Protein AF-A0A952B5T8-F1 (afdb_monomer_lite)

Secondary structure (DSSP, 8-state):
-PPPPBHHHHHHHHHHHHHHTT--HHHHHHHHHIIIIIHHHHHHHHSBP----SHHHHTTS-HHHHHHHHHHHHHHHHHHHT-GGGTTSBHHHHHHHHHHH-TTS-HHHHHHHHHHHHHHHHHHHHH-BGGGS-HHHHHHHHH--S-HHHHHHHHHHHHHT-

Structure (mmCIF, N/CA/C/O backbone):
data_AF-A0A952B5T8-F1
#
_entry.id   AF-A0A952B5T8-F1
#
loop_
_atom_site.group_PDB
_atom_site.id
_atom_site.type_symbol
_atom_site.label_atom_id
_atom_site.label_alt_id
_atom_site.label_comp_id
_atom_site.label_asym_id
_atom_site.label_entity_id
_atom_site.label_seq_id
_atom_site.pdbx_PDB_ins_code
_atom_site.Cartn_x
_atom_site.Cartn_y
_atom_site.Cartn_z
_atom_site.occupancy
_atom_site.B_iso_or_equiv
_atom_site.auth_seq_id
_atom_site.auth_comp_id
_atom_site.auth_asym_id
_atom_site.auth_atom_id
_atom_site.pdbx_PDB_model_num
ATOM 1 N N . MET A 1 1 ? -21.915 -18.785 4.905 1.00 41.44 1 MET A N 1
ATOM 2 C CA . MET A 1 1 ? -20.505 -18.347 4.785 1.00 41.44 1 MET A CA 1
ATOM 3 C C . MET A 1 1 ? -20.400 -16.977 5.435 1.00 41.44 1 MET A C 1
ATOM 5 O O . MET A 1 1 ? -21.246 -16.141 5.143 1.00 41.44 1 MET A O 1
ATOM 9 N N . ALA A 1 2 ? -19.470 -16.764 6.369 1.00 57.53 2 ALA A N 1
ATOM 10 C CA . ALA A 1 2 ? -19.316 -15.457 7.010 1.00 57.53 2 ALA A CA 1
ATOM 11 C C . ALA A 1 2 ? -18.908 -14.421 5.949 1.00 57.53 2 ALA A C 1
ATOM 13 O O . ALA A 1 2 ? -17.986 -14.673 5.177 1.00 57.53 2 ALA A O 1
ATOM 14 N N . VAL A 1 3 ? -19.620 -13.293 5.873 1.00 67.94 3 VAL A N 1
ATOM 15 C CA . VAL A 1 3 ? -19.287 -12.211 4.938 1.00 67.94 3 VAL A CA 1
ATOM 16 C C . VAL A 1 3 ? -17.914 -11.671 5.315 1.00 67.94 3 VAL A C 1
ATOM 18 O O . VAL A 1 3 ? -17.717 -11.159 6.417 1.00 67.94 3 VAL A O 1
ATOM 21 N N . GLU A 1 4 ? -16.954 -11.810 4.410 1.00 85.12 4 GLU A N 1
ATOM 22 C CA . GLU A 1 4 ? -15.592 -11.374 4.662 1.00 85.12 4 GLU A CA 1
ATOM 23 C C . GLU A 1 4 ? -15.505 -9.843 4.633 1.00 85.12 4 GLU A C 1
ATOM 25 O O . GLU A 1 4 ? -15.821 -9.192 3.635 1.00 85.12 4 GLU A O 1
ATOM 30 N N . ILE A 1 5 ? -15.099 -9.250 5.758 1.00 90.88 5 ILE A N 1
ATOM 31 C CA . ILE A 1 5 ? -15.016 -7.796 5.902 1.00 90.88 5 ILE A CA 1
ATOM 32 C C . ILE A 1 5 ? -13.769 -7.291 5.169 1.00 90.88 5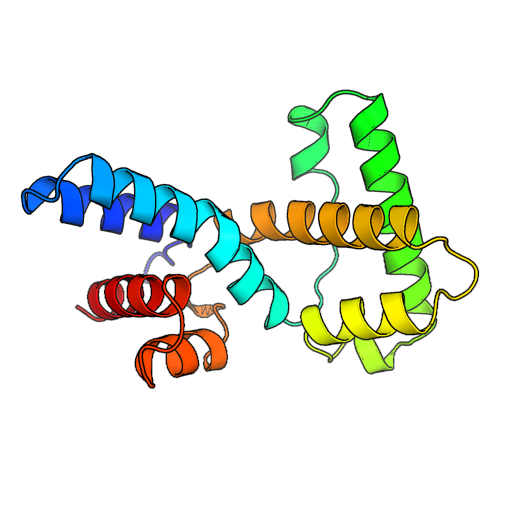 ILE A C 1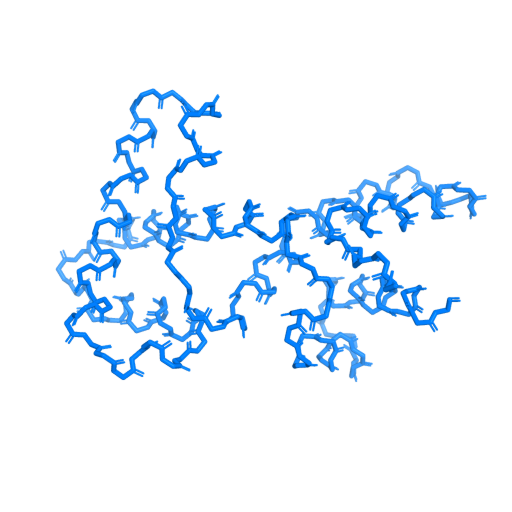
ATOM 34 O O . ILE A 1 5 ? -12.646 -7.734 5.433 1.00 90.88 5 ILE A O 1
ATOM 38 N N . LYS A 1 6 ? -13.954 -6.309 4.281 1.00 94.62 6 LYS A N 1
ATOM 39 C CA . LYS A 1 6 ? -12.851 -5.606 3.613 1.00 94.62 6 LYS A CA 1
ATOM 40 C C . LYS A 1 6 ? -12.165 -4.625 4.559 1.00 94.62 6 LYS A C 1
ATOM 42 O O . LYS A 1 6 ? -12.802 -4.021 5.423 1.00 94.62 6 LYS A O 1
ATOM 47 N N . TYR A 1 7 ? -10.885 -4.360 4.335 1.00 95.12 7 TYR A N 1
ATOM 48 C CA . TYR A 1 7 ? -10.101 -3.412 5.125 1.00 95.12 7 TYR A CA 1
ATOM 49 C C . TYR A 1 7 ? -10.752 -2.023 5.227 1.00 95.12 7 TYR A C 1
ATOM 51 O O . TYR A 1 7 ? -10.868 -1.470 6.320 1.00 95.12 7 TYR A O 1
ATOM 59 N N . SER A 1 8 ? -11.229 -1.453 4.114 1.00 94.56 8 SER A N 1
ATOM 60 C CA . SER A 1 8 ? -11.879 -0.132 4.127 1.00 94.56 8 SER A CA 1
ATOM 61 C C . SER A 1 8 ? -13.159 -0.104 4.972 1.00 94.56 8 SER A C 1
ATOM 63 O O . SER A 1 8 ? -13.435 0.892 5.652 1.00 94.56 8 SER A O 1
ATOM 65 N N . GLN A 1 9 ? -13.920 -1.202 4.976 1.00 95.12 9 GLN A N 1
ATOM 66 C CA . GLN A 1 9 ? -15.109 -1.371 5.809 1.00 95.12 9 GLN A CA 1
ATOM 67 C C . GLN A 1 9 ? -14.718 -1.489 7.284 1.00 95.12 9 GLN A C 1
ATOM 69 O O . GLN A 1 9 ? -15.258 -0.764 8.117 1.00 95.12 9 GLN A O 1
ATOM 74 N N . ALA A 1 10 ? -13.721 -2.317 7.596 1.00 95.69 10 ALA A N 1
ATOM 75 C CA . ALA A 1 10 ? -13.196 -2.491 8.946 1.00 95.69 10 ALA A CA 1
ATOM 76 C C . ALA A 1 10 ? -12.700 -1.170 9.553 1.00 95.69 10 ALA A C 1
ATOM 78 O O . ALA A 1 10 ? -13.043 -0.832 10.685 1.00 95.69 10 ALA A O 1
ATOM 79 N N . VAL A 1 11 ? -11.949 -0.373 8.783 1.00 96.69 11 VAL A N 1
ATOM 80 C CA . VAL A 1 11 ? -11.493 0.958 9.214 1.00 96.69 11 VAL A CA 1
ATOM 81 C C . VAL A 1 11 ? -12.680 1.881 9.482 1.00 96.69 11 VAL A C 1
ATOM 83 O O . VAL A 1 11 ? -12.680 2.594 10.484 1.00 96.69 11 VAL A O 1
ATOM 86 N N . ARG A 1 12 ? -13.711 1.870 8.629 1.00 96.38 12 ARG A N 1
ATOM 87 C CA . ARG A 1 12 ? -14.916 2.691 8.827 1.00 96.38 12 ARG A CA 1
ATOM 88 C C . ARG A 1 12 ? -15.655 2.313 10.110 1.00 96.38 12 ARG A C 1
ATOM 90 O O . ARG A 1 12 ? -16.020 3.204 10.873 1.00 96.38 12 ARG A O 1
ATOM 97 N N . ILE A 1 13 ? -15.840 1.015 10.350 1.00 95.88 13 ILE A N 1
ATOM 98 C CA . ILE A 1 13 ? -16.481 0.486 11.560 1.00 95.88 13 ILE 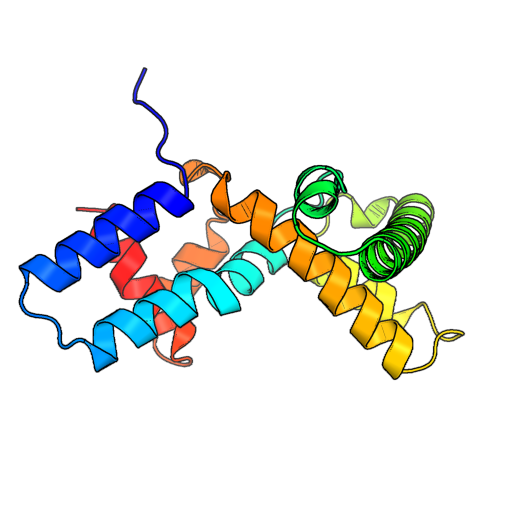A CA 1
ATOM 99 C C . ILE A 1 13 ? -15.678 0.898 12.799 1.00 95.88 13 ILE A C 1
ATOM 101 O O . ILE A 1 13 ? -16.242 1.458 13.737 1.00 95.88 13 ILE A O 1
ATOM 105 N N . PHE A 1 14 ? -14.356 0.723 12.772 1.00 96.81 14 PHE A N 1
ATOM 106 C CA . PHE A 1 14 ? -13.481 1.111 13.876 1.00 96.81 14 PHE A CA 1
ATOM 107 C C . PHE A 1 14 ? -13.526 2.617 14.172 1.00 96.81 14 PHE A C 1
ATOM 109 O O . PHE A 1 14 ? -13.653 3.017 15.326 1.00 96.81 14 PHE A O 1
ATOM 116 N N . LEU A 1 15 ? -13.459 3.474 13.147 1.00 96.31 15 LEU A N 1
ATOM 117 C CA . LEU A 1 15 ? -13.539 4.926 13.340 1.00 96.31 15 LEU A CA 1
ATOM 118 C C . LEU A 1 15 ? -14.898 5.351 13.914 1.00 96.31 15 LEU A C 1
ATOM 120 O O . LEU A 1 15 ? -14.933 6.222 14.782 1.00 96.31 15 LEU A O 1
ATOM 124 N N . LYS A 1 16 ? -15.996 4.713 13.484 1.00 96.25 16 LYS A N 1
ATOM 125 C CA . LYS A 1 16 ? -17.332 4.943 14.054 1.00 96.25 16 LYS A CA 1
ATOM 126 C C . LYS A 1 16 ? -17.391 4.517 15.522 1.00 96.25 16 LYS A C 1
ATOM 128 O O . LYS A 1 16 ? -17.892 5.276 16.343 1.00 96.25 16 LYS A O 1
ATOM 133 N N . HIS A 1 17 ? -16.820 3.362 15.861 1.00 96.06 17 HIS A N 1
ATOM 134 C CA . HIS A 1 17 ? -16.713 2.902 17.245 1.00 96.06 17 HIS A CA 1
ATOM 135 C C . HIS A 1 17 ? -15.932 3.899 18.115 1.00 96.06 17 HIS A C 1
ATOM 137 O O . HIS A 1 17 ? -16.388 4.259 19.196 1.00 96.06 17 HIS A O 1
ATOM 143 N N . LEU A 1 18 ? -14.790 4.412 17.643 1.00 95.38 18 LEU A N 1
ATOM 144 C CA . LEU A 1 18 ? -14.039 5.434 18.382 1.00 95.38 18 LEU A CA 1
ATOM 145 C C . LEU A 1 18 ? -14.856 6.717 18.589 1.00 95.38 18 LEU A C 1
ATOM 147 O O . LEU A 1 18 ? -14.812 7.300 19.668 1.00 95.38 18 LEU A O 1
ATOM 151 N N . GLN A 1 19 ? -15.606 7.146 17.573 1.00 94.88 19 GLN A N 1
ATOM 152 C CA . GLN A 1 19 ? -16.459 8.331 17.657 1.00 94.88 19 GLN A CA 1
ATOM 153 C C . GLN A 1 19 ? -17.590 8.147 18.679 1.00 94.88 19 GLN A C 1
ATOM 155 O O . GLN A 1 19 ? -17.844 9.049 19.469 1.00 94.88 19 GLN A O 1
ATOM 160 N N . GLN A 1 20 ? -18.224 6.972 18.705 1.00 95.19 20 GLN A N 1
ATOM 161 C CA . GLN A 1 20 ? -19.269 6.626 19.677 1.00 95.19 20 GLN A CA 1
ATOM 162 C C . GLN A 1 20 ? -18.743 6.539 21.118 1.00 95.19 20 GLN A C 1
ATOM 164 O O . GLN A 1 20 ? -19.508 6.719 22.056 1.00 95.19 20 GLN A O 1
ATOM 169 N N . ASN A 1 21 ? -17.438 6.315 21.298 1.00 92.94 21 ASN A N 1
ATOM 170 C CA . ASN A 1 21 ? -16.766 6.296 22.599 1.00 92.94 21 ASN A CA 1
ATOM 171 C C . ASN A 1 21 ? -16.089 7.639 22.940 1.00 92.94 21 ASN A C 1
ATOM 173 O O . ASN A 1 21 ? -15.058 7.665 23.612 1.00 92.94 21 ASN A O 1
ATOM 177 N N . ASN A 1 22 ? -16.647 8.757 22.462 1.00 92.38 22 ASN A N 1
ATOM 178 C CA . ASN A 1 22 ? -16.227 10.125 22.800 1.00 92.38 22 ASN A CA 1
ATOM 179 C C . ASN A 1 22 ? -14.750 10.454 22.495 1.00 92.38 22 ASN A C 1
ATOM 181 O O . ASN A 1 22 ? -14.145 11.321 23.129 1.00 92.38 22 ASN A O 1
ATOM 185 N N . MET A 1 23 ? -14.143 9.791 21.504 1.00 93.56 23 MET A N 1
ATOM 186 C CA . MET A 1 23 ? -12.802 10.149 21.036 1.00 93.56 23 MET A CA 1
ATOM 187 C C . MET A 1 23 ? -12.806 11.553 20.418 1.00 93.56 23 MET A C 1
ATOM 189 O O . MET A 1 23 ? -13.655 11.871 19.586 1.00 93.56 23 MET A O 1
ATOM 193 N N . THR A 1 24 ? -11.816 12.385 20.754 1.00 95.19 24 THR A N 1
ATOM 194 C CA . THR A 1 24 ? -11.748 13.747 20.202 1.00 95.19 24 THR A CA 1
ATOM 195 C C . THR A 1 24 ? -11.523 13.744 18.688 1.00 95.19 24 THR A C 1
ATOM 197 O O . THR A 1 24 ? -10.831 12.877 18.143 1.00 95.19 24 THR A O 1
ATOM 200 N N . ASN A 1 25 ? -12.028 14.776 18.004 1.00 94.38 25 ASN A N 1
ATOM 201 C CA . ASN A 1 25 ? -11.862 14.944 16.554 1.00 94.38 25 ASN A CA 1
ATOM 202 C C . ASN A 1 25 ? -10.390 14.914 16.121 1.00 94.38 25 ASN A C 1
ATOM 204 O O . ASN A 1 25 ? -10.054 14.294 15.113 1.00 94.38 25 ASN A O 1
ATOM 208 N N . ARG A 1 26 ? -9.493 15.514 16.919 1.00 94.56 26 ARG A N 1
ATOM 209 C CA . ARG A 1 26 ? -8.044 15.479 16.673 1.00 94.56 26 ARG A CA 1
ATOM 210 C C . ARG A 1 26 ? -7.514 14.046 16.645 1.00 94.56 26 ARG A C 1
ATOM 212 O O . ARG A 1 26 ? -6.748 13.695 15.751 1.00 94.56 26 ARG A O 1
ATOM 219 N N . TRP A 1 27 ? -7.905 13.214 17.609 1.00 93.19 27 TRP A N 1
ATOM 220 C CA . TRP A 1 27 ? -7.479 11.817 17.649 1.00 93.19 27 TRP A CA 1
ATOM 221 C C . TRP A 1 27 ? -8.107 11.002 16.521 1.00 93.19 27 TRP A C 1
ATOM 223 O O . TRP A 1 27 ? -7.379 10.269 15.849 1.00 93.19 27 TRP A O 1
ATOM 233 N N . LEU A 1 28 ? -9.409 11.164 16.267 1.00 95.19 28 LEU A N 1
ATOM 234 C CA . LEU A 1 28 ? -10.121 10.491 15.174 1.00 95.19 28 LEU A CA 1
ATOM 235 C C . LEU A 1 28 ? -9.482 10.762 13.813 1.00 95.19 28 LEU A C 1
ATOM 237 O O . LEU A 1 28 ? -9.182 9.821 13.078 1.00 95.19 28 LEU A O 1
ATOM 241 N N . GLU A 1 29 ? -9.225 12.031 13.498 1.00 95.31 29 GLU A N 1
ATOM 242 C CA . GLU A 1 29 ? -8.589 12.422 12.240 1.00 95.31 29 GLU A CA 1
ATOM 243 C C . GLU A 1 29 ? -7.197 11.814 12.125 1.00 95.31 29 GLU A C 1
ATOM 245 O O . GLU A 1 29 ? -6.795 11.286 11.091 1.00 95.31 29 GLU A O 1
ATOM 250 N N . SER A 1 30 ? -6.474 11.785 13.234 1.00 94.19 30 SER A N 1
ATOM 251 C CA . SER A 1 30 ? -5.167 11.176 13.243 1.00 94.19 30 SER A CA 1
ATOM 252 C C . SER A 1 30 ? -5.259 9.660 12.958 1.00 94.19 30 SER A C 1
ATOM 254 O O . SER A 1 30 ? -4.524 9.158 12.096 1.00 94.19 30 SER A O 1
ATOM 256 N N . PHE A 1 31 ? -6.168 8.914 13.603 1.00 95.12 31 PHE A N 1
ATOM 257 C CA . PHE A 1 31 ? -6.408 7.496 13.280 1.00 95.12 31 PHE A CA 1
ATOM 258 C C . PHE A 1 31 ? -6.766 7.302 11.808 1.00 95.12 31 PHE A C 1
ATOM 260 O O . PHE A 1 31 ? -6.186 6.430 11.160 1.00 95.12 31 PHE A O 1
ATOM 267 N N . ARG A 1 32 ? -7.657 8.144 11.275 1.00 95.44 32 ARG A N 1
ATOM 268 C CA . ARG A 1 32 ? -8.051 8.146 9.865 1.00 95.44 32 ARG A CA 1
ATOM 269 C C . ARG A 1 32 ? -6.832 8.287 8.954 1.00 95.44 32 ARG A C 1
ATOM 271 O O . ARG A 1 32 ? -6.590 7.399 8.143 1.00 95.44 32 ARG A O 1
ATOM 278 N N . GLN A 1 33 ? -6.008 9.315 9.152 1.00 94.25 33 GLN A N 1
ATOM 279 C CA . GLN A 1 33 ? -4.796 9.552 8.359 1.00 94.25 33 GLN A CA 1
ATOM 280 C C . GLN A 1 33 ? -3.806 8.386 8.422 1.00 94.25 33 GLN A C 1
ATOM 282 O O . GLN A 1 33 ? -3.186 8.025 7.422 1.00 94.25 33 GLN A O 1
ATOM 287 N N . THR A 1 34 ? -3.653 7.767 9.594 1.00 94.94 34 THR A N 1
ATOM 288 C CA . THR A 1 34 ? -2.737 6.632 9.756 1.00 94.94 34 THR A CA 1
ATOM 289 C C . THR A 1 34 ? -3.257 5.390 9.046 1.00 94.94 34 THR A C 1
ATOM 291 O O . THR A 1 34 ? -2.552 4.836 8.203 1.00 94.94 34 THR A O 1
ATOM 294 N N . LEU A 1 35 ? -4.489 4.969 9.350 1.00 95.31 35 LEU A N 1
ATOM 295 C CA . LEU A 1 35 ? -5.080 3.744 8.810 1.00 95.31 35 LEU A CA 1
ATOM 296 C C . LEU A 1 35 ? -5.348 3.855 7.304 1.00 95.31 35 LEU A C 1
ATOM 298 O O . LEU A 1 35 ? -5.211 2.876 6.579 1.00 95.31 35 LEU A O 1
ATOM 302 N N . GLN A 1 36 ? -5.667 5.043 6.794 1.00 93.12 36 GLN A N 1
ATOM 303 C CA . GLN A 1 36 ? -5.888 5.248 5.359 1.00 93.12 36 GLN A CA 1
ATOM 304 C C . GLN A 1 36 ? -4.609 5.596 4.583 1.00 93.12 36 GLN A C 1
ATOM 306 O O . GLN A 1 36 ? -4.623 5.571 3.353 1.00 93.12 36 GLN A O 1
ATOM 311 N N . GLY A 1 37 ? -3.511 5.900 5.281 1.00 91.50 37 GLY A N 1
ATOM 312 C CA . GLY A 1 37 ? -2.251 6.351 4.696 1.00 91.50 37 GLY A CA 1
ATOM 313 C C . GLY A 1 37 ? -1.093 5.394 4.964 1.00 91.50 37 GLY A C 1
ATOM 314 O O . GLY A 1 37 ? -0.914 4.393 4.267 1.00 91.50 37 GLY A O 1
ATOM 315 N N . SER A 1 38 ? -0.257 5.733 5.948 1.00 90.00 38 SER A N 1
ATOM 316 C CA . SER A 1 38 ? 0.994 5.016 6.230 1.00 90.00 38 SER A CA 1
ATOM 317 C C . SER A 1 38 ? 0.782 3.544 6.579 1.00 90.00 38 SER A C 1
ATOM 319 O O . SER A 1 38 ? 1.600 2.713 6.192 1.00 90.00 38 SER A O 1
ATOM 321 N N . PHE A 1 39 ? -0.332 3.201 7.226 1.00 93.56 39 PHE A N 1
ATOM 322 C CA . PHE A 1 39 ? -0.619 1.821 7.599 1.00 93.56 39 PHE A CA 1
ATOM 323 C C . PHE A 1 39 ? -0.910 0.931 6.390 1.00 93.56 39 PHE A C 1
ATOM 325 O O . PHE A 1 39 ? -0.422 -0.193 6.334 1.00 93.56 39 PHE A O 1
ATOM 332 N N . LYS A 1 40 ? -1.584 1.456 5.357 1.00 93.94 40 LYS A N 1
ATOM 333 C CA . LYS A 1 40 ? -1.722 0.735 4.085 1.00 93.94 40 LYS A CA 1
ATOM 334 C C . LYS A 1 40 ? -0.364 0.453 3.460 1.00 93.94 40 LYS A C 1
ATOM 336 O O . LYS A 1 40 ? -0.124 -0.647 2.995 1.00 93.94 40 LYS A O 1
ATOM 341 N N . ARG A 1 41 ? 0.567 1.411 3.487 1.00 90.19 41 ARG A N 1
ATOM 342 C CA . ARG A 1 41 ? 1.928 1.168 2.975 1.00 90.19 41 ARG A CA 1
ATOM 343 C C . ARG A 1 41 ? 2.655 0.084 3.768 1.00 90.19 41 ARG A C 1
ATOM 345 O O . ARG A 1 41 ? 3.428 -0.659 3.182 1.00 90.19 41 ARG A O 1
ATOM 352 N N . PHE A 1 42 ? 2.403 -0.011 5.070 1.00 92.12 42 PHE A N 1
ATOM 353 C CA . PHE A 1 42 ? 2.965 -1.065 5.908 1.00 92.12 42 PHE A CA 1
ATOM 354 C C . PHE A 1 42 ? 2.368 -2.447 5.607 1.00 92.12 42 PHE A C 1
ATOM 356 O O . PHE A 1 42 ? 3.104 -3.422 5.506 1.00 92.12 42 PHE A O 1
ATOM 363 N N . ILE A 1 43 ? 1.055 -2.532 5.381 1.00 93.44 43 ILE A N 1
ATOM 364 C CA . ILE A 1 43 ? 0.426 -3.765 4.885 1.00 93.44 43 ILE A CA 1
ATOM 365 C C . ILE A 1 43 ? 1.021 -4.130 3.519 1.00 93.44 43 ILE A C 1
ATOM 367 O O . ILE A 1 43 ? 1.496 -5.245 3.333 1.00 93.44 43 ILE A O 1
ATOM 371 N N . ALA A 1 44 ? 1.084 -3.159 2.601 1.00 92.12 44 ALA A N 1
ATOM 372 C CA . ALA A 1 44 ? 1.625 -3.321 1.256 1.00 92.12 44 ALA A CA 1
ATOM 373 C C . ALA A 1 44 ? 3.018 -3.947 1.258 1.00 92.12 44 ALA A C 1
ATOM 375 O O . ALA A 1 44 ? 3.259 -4.865 0.490 1.00 92.12 44 ALA A O 1
ATOM 376 N N . THR A 1 45 ? 3.928 -3.474 2.118 1.00 91.81 45 THR A N 1
ATOM 377 C CA . THR A 1 45 ? 5.315 -3.964 2.153 1.00 91.81 45 THR A CA 1
ATOM 378 C C . THR A 1 45 ? 5.442 -5.451 2.457 1.00 91.81 45 THR A C 1
ATOM 380 O O . THR A 1 45 ? 6.443 -6.048 2.069 1.00 91.81 45 THR A O 1
ATOM 383 N N . GLU A 1 46 ? 4.462 -6.034 3.139 1.00 92.75 46 GLU A N 1
ATOM 384 C CA . GLU A 1 46 ? 4.496 -7.424 3.596 1.00 92.75 46 GLU A CA 1
ATOM 385 C C . GLU A 1 46 ? 3.604 -8.352 2.761 1.00 92.75 46 GLU A C 1
ATOM 387 O O . GLU A 1 46 ? 3.667 -9.565 2.942 1.00 92.75 46 GLU A O 1
ATOM 392 N N . LEU A 1 47 ? 2.793 -7.815 1.843 1.00 90.31 47 LEU A N 1
ATOM 393 C CA . LEU A 1 47 ? 2.045 -8.630 0.884 1.00 90.31 47 LEU A CA 1
ATOM 394 C C . LEU A 1 47 ? 3.007 -9.286 -0.111 1.00 90.31 47 LEU A C 1
ATOM 396 O O . LEU A 1 47 ? 4.020 -8.690 -0.482 1.00 90.31 47 LEU A O 1
ATOM 400 N N . SER A 1 48 ? 2.685 -10.493 -0.571 1.00 85.44 48 SER A N 1
ATOM 401 C CA . SER A 1 48 ? 3.322 -11.065 -1.759 1.00 85.44 48 SER A CA 1
ATOM 402 C C . SER A 1 48 ? 2.980 -10.218 -2.986 1.00 85.44 48 SER A C 1
ATOM 404 O O . SER A 1 48 ? 1.941 -9.549 -3.023 1.00 85.44 48 SER A O 1
ATOM 406 N N . ILE A 1 49 ? 3.854 -10.214 -3.994 1.00 75.50 49 ILE A N 1
ATOM 407 C CA . ILE A 1 49 ? 3.562 -9.484 -5.229 1.00 75.50 49 ILE A CA 1
ATOM 408 C C . ILE A 1 49 ? 2.322 -10.085 -5.888 1.00 75.50 49 ILE A C 1
ATOM 410 O O . ILE A 1 49 ? 2.246 -11.283 -6.137 1.00 75.50 49 ILE A O 1
ATOM 414 N N . TYR A 1 50 ? 1.367 -9.220 -6.204 1.00 73.06 50 TYR A N 1
ATOM 415 C CA . TYR A 1 50 ? 0.226 -9.527 -7.051 1.00 73.06 50 TYR A CA 1
ATOM 416 C C . TYR A 1 50 ? 0.267 -8.627 -8.297 1.00 73.06 50 TYR A C 1
ATOM 418 O O . TYR A 1 50 ? 0.967 -7.605 -8.299 1.00 73.06 50 TYR A O 1
ATOM 426 N N . PRO A 1 51 ? -0.451 -8.986 -9.376 1.00 77.00 51 PRO A N 1
ATOM 427 C CA . PRO A 1 51 ? -0.516 -8.164 -10.578 1.00 77.00 51 PRO A CA 1
ATOM 428 C C . PRO A 1 51 ? -1.083 -6.777 -10.256 1.00 77.00 51 PRO A C 1
ATOM 430 O O . PRO A 1 51 ? -2.205 -6.655 -9.770 1.00 77.00 51 PRO A O 1
ATOM 433 N N . LEU A 1 52 ? -0.316 -5.722 -10.531 1.00 82.44 52 LEU A N 1
ATOM 434 C CA . LEU A 1 52 ? -0.787 -4.352 -10.352 1.00 82.44 52 LEU A CA 1
ATOM 435 C C . LEU A 1 52 ? -1.685 -3.970 -11.530 1.00 82.44 52 LEU A C 1
ATOM 437 O O . LEU A 1 52 ? -1.316 -4.175 -12.685 1.00 82.44 52 LEU A O 1
ATOM 441 N N . SER A 1 53 ? -2.832 -3.355 -11.242 1.00 82.88 53 SER A N 1
ATOM 442 C CA . SER A 1 53 ? -3.729 -2.812 -12.267 1.00 82.88 53 SER A CA 1
ATOM 443 C C . SER A 1 53 ? -3.821 -1.287 -12.186 1.00 82.88 53 SER A C 1
ATOM 445 O O . SER A 1 53 ? -3.845 -0.688 -11.111 1.00 82.88 53 SER A O 1
ATOM 447 N N . LEU A 1 54 ? -3.920 -0.642 -13.351 1.00 87.06 54 LEU A N 1
ATOM 448 C CA . LEU A 1 54 ? -4.192 0.793 -13.467 1.00 87.06 54 LEU A CA 1
ATOM 449 C C . LEU A 1 54 ? -5.683 1.137 -13.368 1.00 87.06 54 LEU A C 1
ATOM 451 O O . LEU A 1 54 ? -6.021 2.321 -13.328 1.00 87.06 54 LEU A O 1
ATOM 455 N N . ASP A 1 55 ? -6.582 0.154 -13.325 1.00 87.25 55 ASP A N 1
ATOM 456 C CA . ASP A 1 55 ? -8.026 0.393 -13.444 1.00 87.25 55 ASP A CA 1
ATOM 457 C C . ASP A 1 55 ? -8.552 1.336 -12.362 1.00 87.25 55 ASP A C 1
ATOM 459 O O . ASP A 1 55 ? -9.288 2.281 -12.652 1.00 87.25 55 ASP A O 1
ATOM 463 N N . LYS A 1 56 ? -8.070 1.180 -11.124 1.00 82.75 56 LYS A N 1
ATOM 464 C CA . LYS A 1 56 ? -8.458 2.038 -9.992 1.00 82.75 56 LYS A CA 1
ATOM 465 C C . LYS A 1 56 ? -7.920 3.473 -10.082 1.00 82.75 56 LYS A C 1
ATOM 467 O O . LYS A 1 56 ? -8.334 4.328 -9.300 1.00 82.75 56 LYS A O 1
ATOM 472 N N . ILE A 1 57 ? -7.006 3.750 -11.012 1.00 84.19 57 ILE A N 1
ATOM 473 C CA . ILE A 1 57 ? -6.345 5.052 -11.197 1.00 84.19 57 ILE A CA 1
ATOM 474 C C . ILE A 1 57 ? -6.964 5.831 -12.359 1.00 84.19 57 ILE A C 1
ATOM 476 O O . ILE A 1 57 ? -7.043 7.059 -12.281 1.00 84.19 57 ILE A O 1
ATOM 480 N N . ARG A 1 58 ? -7.430 5.136 -13.406 1.00 82.69 58 ARG A N 1
ATOM 481 C CA . ARG A 1 58 ? -7.928 5.728 -14.662 1.00 82.69 58 ARG A CA 1
ATOM 482 C C . ARG A 1 58 ? -9.038 6.764 -14.461 1.00 82.69 58 ARG A C 1
ATOM 484 O O . ARG A 1 58 ? -9.051 7.771 -15.158 1.00 82.69 58 ARG A O 1
ATOM 491 N N . SER A 1 59 ? -9.925 6.568 -13.488 1.00 81.81 59 SER A N 1
ATOM 492 C CA . SER A 1 59 ? -11.013 7.513 -13.183 1.00 81.81 59 SER A CA 1
ATOM 493 C C . SER A 1 59 ? -10.656 8.580 -12.142 1.00 81.81 59 SER A C 1
ATOM 495 O O . SER A 1 59 ? -11.412 9.527 -11.954 1.00 81.81 59 SER A O 1
ATOM 497 N N . ARG A 1 60 ? -9.520 8.445 -11.443 1.00 87.56 60 ARG A N 1
ATOM 498 C CA . ARG A 1 60 ? -9.177 9.278 -10.273 1.00 87.56 60 ARG A CA 1
ATOM 499 C C . ARG A 1 60 ? -8.160 10.378 -10.559 1.00 87.56 60 ARG A C 1
ATOM 501 O O . ARG A 1 60 ? -7.972 11.257 -9.724 1.00 87.56 60 ARG A O 1
ATOM 508 N N . TYR A 1 61 ? -7.462 10.307 -11.689 1.00 90.69 61 TYR A N 1
ATOM 509 C CA . TYR A 1 61 ? -6.337 11.187 -11.995 1.00 90.69 61 TYR A CA 1
ATOM 510 C C . TYR A 1 61 ? -6.403 11.727 -13.420 1.00 90.69 61 TYR A C 1
ATOM 512 O O . TYR A 1 61 ? -6.949 11.088 -14.314 1.00 90.69 61 TYR A O 1
ATOM 520 N N . SER A 1 62 ? -5.791 12.890 -13.645 1.00 92.31 62 SER A N 1
ATOM 521 C CA . SER A 1 62 ? -5.660 13.491 -14.974 1.00 92.31 62 SER A CA 1
ATOM 522 C C . SER A 1 62 ? -4.812 12.627 -15.919 1.00 92.31 62 SER A C 1
ATOM 524 O O . S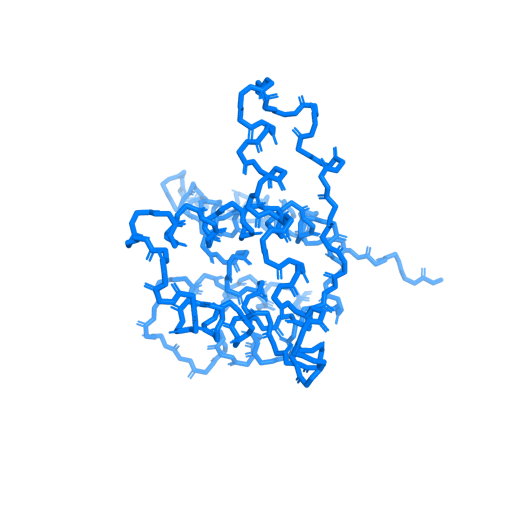ER A 1 62 ? -3.935 11.883 -15.470 1.00 92.31 62 SER A O 1
ATOM 526 N N . LYS A 1 63 ? -5.024 12.758 -17.239 1.00 92.25 63 LYS A N 1
ATOM 527 C CA . LYS A 1 63 ? -4.274 12.006 -18.269 1.00 92.25 63 LYS A CA 1
ATOM 528 C C . LYS A 1 63 ? -2.744 12.053 -18.075 1.00 92.25 63 LYS A C 1
ATOM 530 O O . LYS A 1 63 ? -2.139 10.983 -18.078 1.00 92.25 63 LYS A O 1
ATOM 535 N N . PRO A 1 64 ? -2.099 13.214 -17.819 1.00 93.56 64 PRO A N 1
ATOM 536 C CA . PRO A 1 64 ? -0.651 13.260 -17.582 1.00 93.56 64 PRO A CA 1
ATOM 537 C C . PRO A 1 64 ? -0.209 12.375 -16.414 1.00 93.56 64 PRO A C 1
ATOM 539 O O . PRO A 1 64 ? 0.800 11.675 -16.486 1.00 93.56 64 PRO A O 1
ATOM 542 N N . ARG A 1 65 ? -0.997 12.353 -15.335 1.00 93.06 65 ARG A N 1
ATOM 543 C CA . ARG A 1 65 ? -0.682 11.542 -14.163 1.00 93.06 65 ARG A CA 1
ATOM 544 C C . ARG A 1 65 ? -0.921 10.056 -14.420 1.00 93.06 65 ARG A C 1
ATOM 546 O O . ARG A 1 65 ? -0.138 9.242 -13.942 1.00 93.06 65 ARG A O 1
ATOM 553 N N . GLN A 1 66 ? -1.940 9.704 -15.205 1.00 93.00 66 GLN A N 1
ATOM 554 C CA . GLN A 1 66 ? -2.151 8.328 -15.664 1.00 93.00 66 GLN A CA 1
ATOM 555 C C . GLN A 1 66 ? -0.958 7.815 -16.481 1.00 93.00 66 GLN A C 1
ATOM 557 O O . GLN A 1 66 ? -0.508 6.697 -16.241 1.00 93.00 66 GLN A O 1
ATOM 562 N N . TYR A 1 67 ? -0.392 8.636 -17.374 1.00 92.81 67 TYR A N 1
ATOM 563 C CA . TYR A 1 67 ? 0.826 8.276 -18.108 1.00 92.81 67 TYR A CA 1
ATOM 564 C C . TYR A 1 67 ? 2.021 8.049 -17.180 1.00 92.81 67 TYR A C 1
ATOM 566 O O . TYR A 1 67 ? 2.743 7.069 -17.352 1.00 92.81 67 TYR A O 1
ATOM 574 N N . ALA A 1 68 ? 2.200 8.895 -16.159 1.00 93.38 68 ALA A N 1
ATOM 575 C CA . ALA A 1 68 ? 3.249 8.694 -15.159 1.00 93.38 68 ALA A CA 1
ATOM 576 C C . ALA A 1 68 ? 3.085 7.355 -14.417 1.00 93.38 68 ALA A C 1
ATOM 578 O O . ALA A 1 68 ? 4.049 6.603 -14.286 1.00 93.38 68 ALA A O 1
ATOM 579 N N . PHE A 1 69 ? 1.858 7.008 -14.009 1.00 94.12 69 PHE A N 1
ATOM 580 C CA . PHE A 1 69 ? 1.576 5.701 -13.413 1.00 94.12 69 PHE A CA 1
ATOM 581 C C . PHE A 1 69 ? 1.884 4.550 -14.374 1.00 94.12 69 PHE A C 1
ATOM 583 O O . PHE A 1 69 ? 2.546 3.594 -13.977 1.00 94.12 69 PHE A O 1
ATOM 590 N N . ALA A 1 70 ? 1.450 4.643 -15.633 1.00 93.31 70 ALA A N 1
ATOM 591 C CA . ALA A 1 70 ? 1.704 3.612 -16.635 1.00 93.31 70 ALA A CA 1
ATOM 592 C C . ALA A 1 70 ? 3.205 3.405 -16.883 1.00 93.31 70 ALA A C 1
ATOM 594 O O . ALA A 1 70 ? 3.671 2.267 -16.926 1.00 93.31 70 ALA A O 1
ATOM 595 N N . TYR A 1 71 ? 3.972 4.494 -16.972 1.00 94.25 71 TYR A N 1
ATOM 596 C CA . TYR A 1 71 ? 5.428 4.448 -17.079 1.00 94.25 71 TYR A CA 1
ATOM 597 C C . TYR A 1 71 ? 6.068 3.740 -15.876 1.00 94.25 71 TYR A C 1
ATOM 599 O O . TYR A 1 71 ? 6.845 2.797 -16.051 1.00 94.25 71 TYR A O 1
ATOM 607 N N . SER A 1 72 ? 5.706 4.158 -14.660 1.00 94.44 72 SER A N 1
ATOM 608 C CA . SER A 1 72 ? 6.220 3.586 -13.414 1.00 94.44 72 SER A CA 1
ATOM 609 C C . SER A 1 72 ? 5.902 2.093 -13.289 1.00 94.44 72 SER A C 1
ATOM 611 O O . SER A 1 72 ? 6.785 1.302 -12.951 1.00 94.44 72 SER A O 1
ATOM 613 N N . LEU A 1 73 ? 4.671 1.686 -13.614 1.00 93.31 73 LEU A N 1
ATOM 614 C CA . LEU A 1 73 ? 4.256 0.283 -13.556 1.00 93.31 73 LEU A CA 1
ATOM 615 C C . LEU A 1 73 ? 4.962 -0.559 -14.609 1.00 93.31 73 LEU A C 1
ATOM 617 O O . LEU A 1 73 ? 5.455 -1.629 -14.272 1.00 93.31 73 LEU A O 1
ATOM 621 N N . LYS A 1 74 ? 5.063 -0.078 -15.855 1.00 93.00 74 LYS A N 1
ATOM 622 C CA . LYS A 1 74 ? 5.768 -0.796 -16.924 1.00 93.00 74 LYS A CA 1
ATOM 623 C C . LYS A 1 74 ? 7.204 -1.107 -16.509 1.00 93.00 74 LYS A C 1
ATOM 625 O O . LYS A 1 74 ? 7.621 -2.255 -16.586 1.00 93.00 74 LYS A O 1
ATOM 630 N N . ARG A 1 75 ? 7.934 -0.106 -16.001 1.00 93.06 75 ARG A N 1
ATOM 631 C CA . ARG A 1 75 ? 9.313 -0.276 -15.512 1.00 93.06 75 ARG A CA 1
ATOM 632 C C . ARG A 1 75 ? 9.406 -1.316 -14.396 1.00 93.06 75 ARG A C 1
ATOM 634 O O . ARG A 1 75 ? 10.259 -2.196 -14.461 1.00 93.06 75 ARG A O 1
ATOM 641 N N . PHE A 1 76 ? 8.532 -1.223 -13.394 1.00 92.81 76 PHE A N 1
ATOM 642 C CA . PHE A 1 76 ? 8.531 -2.167 -12.278 1.00 92.81 76 PHE A CA 1
ATOM 643 C C . PHE A 1 76 ? 8.192 -3.592 -12.741 1.00 92.81 76 PHE A C 1
ATOM 645 O O . PHE A 1 76 ? 8.908 -4.525 -12.396 1.00 92.81 76 PHE A O 1
ATOM 652 N N . HIS A 1 77 ? 7.169 -3.767 -13.581 1.00 91.69 77 HIS A N 1
ATOM 653 C CA . HIS A 1 77 ? 6.792 -5.076 -14.116 1.00 91.69 77 HIS A CA 1
ATOM 654 C C . HIS A 1 77 ? 7.889 -5.709 -14.965 1.00 91.69 77 HIS A C 1
ATOM 656 O O . HIS A 1 77 ? 8.183 -6.882 -14.760 1.00 91.69 77 HIS A O 1
ATOM 662 N N . THR A 1 78 ? 8.530 -4.947 -15.856 1.00 92.38 78 THR A N 1
ATOM 663 C CA . THR A 1 78 ? 9.670 -5.450 -16.635 1.00 92.38 78 THR A CA 1
ATOM 664 C C . THR A 1 78 ? 10.786 -5.938 -15.712 1.00 92.38 78 THR A C 1
ATOM 666 O O . THR A 1 78 ? 11.314 -7.024 -15.920 1.00 92.38 78 THR A O 1
ATOM 669 N N . PHE A 1 79 ? 11.096 -5.201 -14.640 1.00 92.50 79 PHE A N 1
ATOM 670 C CA . PHE A 1 79 ? 12.095 -5.640 -13.665 1.00 92.50 79 PHE A CA 1
ATOM 671 C C . PHE A 1 79 ? 11.707 -6.950 -12.963 1.00 92.50 79 PHE A C 1
ATOM 673 O O . PHE A 1 79 ? 12.547 -7.840 -12.845 1.00 92.50 79 PHE A O 1
ATOM 680 N N . ILE A 1 80 ? 10.453 -7.094 -12.520 1.00 91.75 80 ILE A N 1
ATOM 681 C CA . ILE A 1 80 ? 9.977 -8.330 -11.875 1.00 91.75 80 ILE A CA 1
ATOM 682 C C . ILE A 1 80 ? 10.002 -9.512 -12.852 1.00 91.75 80 ILE A C 1
ATOM 684 O O . ILE A 1 80 ? 10.453 -10.590 -12.481 1.00 91.75 80 ILE A O 1
ATOM 688 N N . GLN A 1 81 ? 9.598 -9.308 -14.109 1.00 90.81 81 GLN A N 1
ATOM 689 C CA . GLN A 1 81 ? 9.651 -10.341 -15.152 1.00 90.81 81 GLN A CA 1
ATOM 690 C C . GLN A 1 81 ? 11.079 -10.837 -15.405 1.00 90.81 81 GLN A C 1
ATOM 692 O O . GLN A 1 81 ? 11.292 -12.034 -15.570 1.00 90.81 81 GLN A O 1
ATOM 697 N N . SER A 1 82 ? 12.067 -9.939 -15.377 1.00 91.81 82 SER A N 1
ATOM 698 C CA . SER A 1 82 ? 13.483 -10.304 -15.494 1.00 91.81 82 SER A CA 1
ATOM 699 C C . SER A 1 82 ? 14.073 -10.932 -14.222 1.00 91.81 82 SER A C 1
ATOM 701 O O . SER A 1 82 ? 15.206 -11.400 -14.254 1.00 91.81 82 SER A O 1
ATOM 703 N N . ASN A 1 83 ? 13.341 -10.950 -13.102 1.00 91.38 83 ASN A N 1
ATOM 704 C CA . ASN A 1 83 ? 13.808 -11.460 -11.809 1.00 91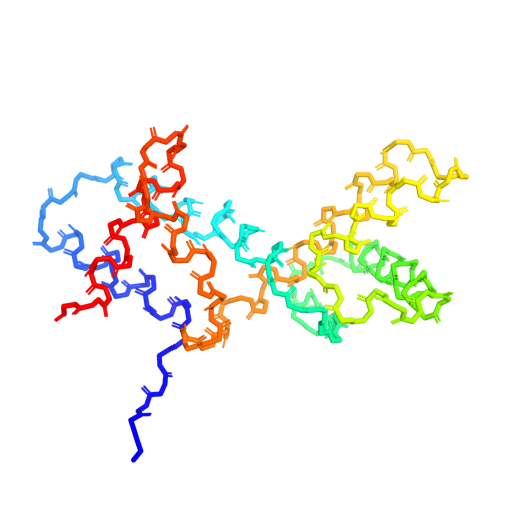.38 83 ASN A CA 1
ATOM 705 C C . ASN A 1 83 ? 12.747 -12.366 -11.143 1.00 91.38 83 ASN A C 1
ATOM 707 O O . ASN A 1 83 ? 12.174 -11.981 -10.120 1.00 91.38 83 ASN A O 1
ATOM 711 N N . PRO A 1 84 ? 12.503 -13.588 -11.663 1.00 88.69 84 PRO A N 1
ATOM 712 C CA . PRO A 1 84 ? 11.386 -14.439 -11.228 1.00 88.69 84 PRO A CA 1
ATOM 713 C C . PRO A 1 84 ? 11.385 -14.792 -9.734 1.00 88.69 84 PRO A C 1
ATOM 715 O O . PRO A 1 84 ? 10.328 -14.915 -9.123 1.00 88.69 84 PRO A O 1
ATOM 718 N N . HIS A 1 85 ? 12.563 -14.873 -9.110 1.00 88.81 85 HIS A N 1
ATOM 719 C CA . HIS A 1 85 ? 12.715 -15.111 -7.669 1.00 88.81 85 HIS A CA 1
ATOM 720 C C . HIS A 1 85 ? 12.064 -14.023 -6.787 1.00 88.81 85 HIS A C 1
ATOM 722 O O . HIS A 1 85 ? 11.905 -14.210 -5.581 1.00 88.81 85 HIS A O 1
ATOM 728 N N . LEU A 1 86 ? 11.717 -12.861 -7.354 1.00 89.00 86 LEU A N 1
ATOM 729 C CA . LEU A 1 86 ? 11.011 -11.794 -6.646 1.00 89.00 86 LEU A CA 1
ATOM 730 C C . LEU A 1 86 ? 9.494 -11.987 -6.621 1.00 89.00 86 LEU A C 1
ATOM 732 O O . LEU A 1 86 ? 8.850 -11.345 -5.799 1.00 89.00 86 LEU A O 1
ATOM 736 N N . CYS A 1 87 ? 8.919 -12.868 -7.443 1.00 82.75 87 CYS A N 1
ATOM 737 C CA . CYS A 1 87 ? 7.475 -13.130 -7.440 1.00 82.75 87 CYS A CA 1
ATOM 738 C C . CYS A 1 87 ? 6.982 -13.656 -6.082 1.00 82.75 87 CYS A C 1
ATOM 740 O O . CYS A 1 87 ? 5.900 -13.292 -5.630 1.00 82.75 87 CYS A O 1
ATOM 742 N N . GLU A 1 88 ? 7.810 -14.449 -5.402 1.00 84.00 88 GLU A N 1
ATOM 743 C CA . GLU A 1 88 ? 7.529 -14.998 -4.069 1.00 84.00 88 GLU A CA 1
ATOM 744 C C . GLU A 1 88 ? 8.008 -14.081 -2.931 1.00 84.00 88 GLU A C 1
ATOM 746 O O . GLU A 1 88 ? 7.739 -14.323 -1.753 1.00 84.00 88 GLU A O 1
ATOM 751 N N . ALA A 1 89 ? 8.737 -13.010 -3.258 1.00 88.06 89 ALA A N 1
ATOM 752 C CA . ALA A 1 89 ? 9.196 -12.053 -2.268 1.00 88.06 89 ALA A CA 1
ATOM 753 C C . ALA A 1 89 ? 8.045 -11.158 -1.789 1.00 88.06 89 ALA A C 1
ATOM 755 O O . ALA A 1 89 ? 7.065 -10.909 -2.494 1.00 88.06 89 ALA A O 1
ATOM 756 N N . SER A 1 90 ? 8.205 -10.587 -0.592 1.00 91.56 90 SER A N 1
ATOM 757 C CA . SER A 1 90 ? 7.325 -9.501 -0.177 1.00 91.56 90 SER A CA 1
ATOM 758 C C . SER A 1 90 ? 7.493 -8.299 -1.106 1.00 91.56 90 SER A C 1
ATOM 760 O O . SER A 1 90 ? 8.586 -8.004 -1.606 1.00 91.56 90 SER A O 1
ATOM 762 N N . PHE A 1 91 ? 6.414 -7.554 -1.297 1.00 91.56 91 PHE A N 1
ATOM 763 C CA . PHE A 1 91 ? 6.384 -6.383 -2.157 1.00 91.56 91 PHE A CA 1
ATOM 764 C C . PHE A 1 91 ? 7.436 -5.346 -1.744 1.00 91.56 91 PHE A C 1
ATOM 766 O O . PHE A 1 91 ? 8.092 -4.732 -2.583 1.00 91.56 91 PHE A O 1
ATOM 773 N N . GLY A 1 92 ? 7.655 -5.180 -0.434 1.00 91.25 92 GLY A N 1
ATOM 774 C CA . GLY A 1 92 ? 8.698 -4.309 0.099 1.00 91.25 92 GLY A CA 1
ATOM 775 C C . GLY A 1 92 ? 10.101 -4.736 -0.338 1.00 91.25 92 GLY A C 1
ATOM 776 O O . GLY A 1 92 ? 10.893 -3.885 -0.745 1.00 91.25 92 GLY A O 1
ATOM 777 N N . LYS A 1 93 ? 10.394 -6.043 -0.319 1.00 92.69 93 LYS A N 1
ATOM 778 C CA . LYS A 1 93 ? 11.675 -6.597 -0.780 1.00 92.69 93 LYS A CA 1
ATOM 779 C C . LYS A 1 93 ? 11.844 -6.418 -2.288 1.00 92.69 93 LYS A C 1
ATOM 781 O O . LYS A 1 93 ? 12.911 -6.010 -2.733 1.00 92.69 93 LYS A O 1
ATOM 786 N N . ALA A 1 94 ? 10.790 -6.648 -3.062 1.00 92.75 94 ALA A N 1
ATOM 787 C CA . ALA A 1 94 ? 10.806 -6.469 -4.509 1.00 92.75 94 ALA A CA 1
ATOM 788 C C . ALA A 1 94 ? 11.072 -5.014 -4.923 1.00 92.75 94 ALA A C 1
ATOM 790 O O . ALA A 1 94 ? 11.928 -4.744 -5.766 1.00 92.75 94 ALA A O 1
ATOM 791 N N . VAL A 1 95 ? 10.404 -4.059 -4.267 1.00 92.31 95 VAL A N 1
ATOM 792 C CA . VAL A 1 95 ? 10.647 -2.627 -4.480 1.00 92.31 95 VAL A CA 1
ATOM 793 C C . VAL A 1 95 ? 12.059 -2.234 -4.044 1.00 92.31 95 VAL A C 1
ATOM 79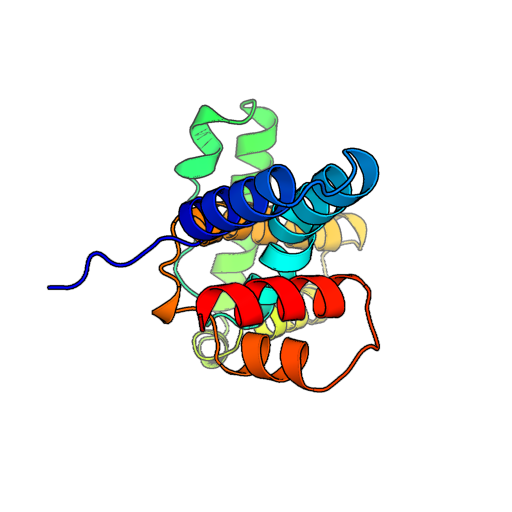5 O O . VAL A 1 95 ? 12.714 -1.478 -4.755 1.00 92.31 95 VAL A O 1
ATOM 798 N N . ALA A 1 96 ? 12.562 -2.743 -2.915 1.00 92.69 96 ALA A N 1
ATOM 799 C CA . ALA A 1 96 ? 13.937 -2.475 -2.490 1.00 92.69 96 ALA A CA 1
ATOM 800 C C . ALA A 1 96 ? 14.953 -2.953 -3.541 1.00 92.69 96 ALA A C 1
ATOM 802 O O . ALA A 1 96 ? 15.806 -2.176 -3.969 1.00 92.69 96 ALA A O 1
ATOM 803 N N . ARG A 1 97 ? 14.784 -4.183 -4.045 1.00 93.94 97 ARG A N 1
ATOM 804 C CA . ARG A 1 97 ? 15.626 -4.745 -5.108 1.00 93.94 97 ARG A CA 1
ATOM 805 C C . ARG A 1 97 ? 15.569 -3.930 -6.393 1.00 93.94 97 ARG A C 1
ATOM 807 O O . ARG A 1 97 ? 16.622 -3.633 -6.950 1.00 93.94 97 ARG A O 1
ATOM 814 N N . PHE A 1 98 ? 14.383 -3.498 -6.815 1.00 92.81 98 PHE A N 1
ATOM 815 C CA . PHE A 1 98 ? 14.227 -2.607 -7.965 1.00 92.81 98 PHE A CA 1
ATOM 816 C C . PHE A 1 98 ? 15.052 -1.319 -7.806 1.00 92.81 98 PHE A C 1
ATOM 818 O O . PHE A 1 98 ? 15.786 -0.922 -8.712 1.00 92.81 98 PHE A O 1
ATOM 825 N N . LEU A 1 99 ? 14.979 -0.674 -6.638 1.00 91.75 99 LEU A N 1
ATOM 826 C CA . LEU A 1 99 ? 15.677 0.589 -6.379 1.00 91.75 99 LEU A CA 1
ATOM 827 C C . LEU A 1 99 ? 17.203 0.424 -6.329 1.00 91.75 99 LEU A C 1
ATOM 829 O O . LEU A 1 99 ? 17.922 1.321 -6.782 1.00 91.75 99 LEU A O 1
ATOM 833 N N . GLU A 1 100 ? 17.684 -0.704 -5.806 1.00 91.62 100 GLU A N 1
ATOM 834 C CA . GLU A 1 100 ? 19.106 -1.069 -5.778 1.00 91.62 100 GLU A CA 1
ATOM 835 C C . GLU A 1 100 ? 19.665 -1.306 -7.188 1.00 91.62 100 GLU A C 1
ATOM 837 O O . GLU A 1 100 ? 20.743 -0.808 -7.513 1.00 91.62 100 GLU A O 1
ATOM 842 N N . HIS A 1 101 ? 18.922 -2.024 -8.036 1.00 89.19 101 HIS A N 1
ATOM 843 C CA . HIS A 1 101 ? 19.431 -2.525 -9.317 1.00 89.19 101 HIS A CA 1
ATOM 844 C C . HIS A 1 101 ? 19.194 -1.578 -10.499 1.00 89.19 101 HIS A C 1
ATOM 846 O O . HIS A 1 101 ? 19.897 -1.684 -11.495 1.00 89.19 101 HIS A O 1
ATOM 852 N N . SER A 1 102 ? 18.289 -0.601 -10.377 1.00 87.19 102 SER A N 1
ATOM 853 C CA . SER A 1 102 ? 18.028 0.388 -11.440 1.00 87.19 102 SER A CA 1
ATOM 854 C C . SER A 1 102 ? 19.041 1.544 -11.415 1.00 87.19 102 SER A C 1
ATOM 856 O O . SER A 1 102 ? 18.668 2.700 -11.208 1.00 87.19 102 SER A O 1
ATOM 858 N N . LYS A 1 103 ? 20.348 1.263 -11.477 1.00 82.38 103 LYS A N 1
ATOM 859 C CA . LYS A 1 103 ? 21.425 2.271 -11.322 1.00 82.38 103 LYS A CA 1
ATOM 860 C C . LYS A 1 103 ? 21.380 3.383 -12.375 1.00 82.38 103 LYS A C 1
ATOM 862 O O . LYS A 1 103 ? 21.789 4.500 -12.082 1.00 82.38 103 LYS A O 1
ATOM 867 N N . GLU A 1 104 ? 20.828 3.094 -13.543 1.00 87.94 104 GLU A N 1
ATOM 868 C CA . GLU A 1 104 ? 20.615 4.021 -14.651 1.00 87.94 104 GLU A CA 1
ATOM 869 C C . GLU A 1 104 ? 19.572 5.107 -14.350 1.00 87.94 104 GLU A C 1
ATOM 871 O O . GLU A 1 104 ? 19.559 6.162 -14.982 1.00 87.94 104 GLU A O 1
ATOM 876 N N . LEU A 1 105 ? 18.686 4.876 -13.376 1.00 90.56 105 LEU A N 1
ATOM 877 C CA . LEU A 1 105 ? 17.657 5.840 -13.008 1.00 90.56 105 LEU A CA 1
ATOM 878 C C . LEU A 1 105 ? 18.173 6.820 -11.955 1.00 90.56 105 LEU A C 1
ATOM 880 O O . LEU A 1 105 ? 18.683 6.430 -10.902 1.00 90.56 105 LEU A O 1
ATOM 884 N N . CYS A 1 106 ? 17.927 8.110 -12.177 1.00 93.25 106 CYS A N 1
ATOM 885 C CA . CYS A 1 106 ? 18.203 9.121 -11.165 1.00 93.25 106 CYS A CA 1
ATOM 886 C C . CYS A 1 106 ? 17.337 8.916 -9.904 1.00 93.25 106 CYS A C 1
ATOM 888 O O . CYS A 1 106 ? 16.254 8.316 -9.931 1.00 93.25 106 CYS A O 1
ATOM 890 N N . ILE A 1 107 ? 17.801 9.465 -8.777 1.00 92.12 107 ILE A N 1
ATOM 891 C CA . ILE A 1 107 ? 17.151 9.326 -7.462 1.00 92.12 107 ILE A CA 1
ATOM 892 C C . ILE A 1 107 ? 15.688 9.797 -7.495 1.00 92.12 107 ILE A C 1
ATOM 894 O O . ILE A 1 107 ? 14.821 9.157 -6.895 1.00 92.12 107 ILE A O 1
ATOM 898 N N . ALA A 1 108 ? 15.399 10.895 -8.198 1.00 92.75 108 ALA A N 1
ATOM 899 C CA . ALA A 1 108 ? 14.044 11.429 -8.320 1.00 92.75 108 ALA A CA 1
ATOM 900 C C . ALA A 1 108 ? 13.100 10.431 -9.011 1.00 92.75 108 ALA A C 1
ATOM 902 O O . ALA A 1 108 ? 12.031 10.130 -8.479 1.00 92.75 108 ALA A O 1
ATOM 903 N N . THR A 1 109 ? 13.530 9.840 -10.127 1.00 92.62 109 THR A N 1
ATOM 904 C CA . THR A 1 109 ? 12.755 8.838 -10.873 1.00 92.62 109 THR A CA 1
ATOM 905 C C . THR A 1 109 ? 12.522 7.581 -10.044 1.00 92.62 109 THR A C 1
ATOM 907 O O . THR A 1 109 ? 11.396 7.097 -9.961 1.00 92.62 109 THR A O 1
ATOM 910 N N . LYS A 1 110 ? 13.547 7.093 -9.337 1.00 92.94 110 LYS A N 1
ATOM 911 C CA . LYS A 1 110 ? 13.414 5.966 -8.401 1.00 92.94 110 LYS A CA 1
ATOM 912 C C . LYS A 1 110 ? 12.339 6.217 -7.341 1.00 92.94 110 LYS A C 1
ATOM 914 O O . LYS A 1 110 ? 11.485 5.363 -7.096 1.00 92.94 110 LYS A O 1
ATOM 919 N N . ARG A 1 111 ? 12.353 7.403 -6.723 1.00 92.44 111 ARG A N 1
ATOM 920 C CA . ARG A 1 111 ? 11.344 7.800 -5.727 1.00 92.44 111 ARG A CA 1
ATOM 921 C C . ARG A 1 111 ? 9.952 7.917 -6.344 1.00 92.44 111 ARG A C 1
ATOM 923 O O . ARG A 1 111 ? 8.995 7.475 -5.712 1.00 92.44 111 ARG A O 1
ATOM 930 N N . ALA A 1 112 ? 9.838 8.477 -7.548 1.00 92.88 112 ALA A N 1
ATOM 931 C CA . ALA A 1 112 ? 8.570 8.591 -8.262 1.00 92.88 112 ALA A CA 1
ATOM 932 C C . ALA A 1 112 ? 7.964 7.209 -8.536 1.00 92.88 112 ALA A C 1
ATOM 934 O O . ALA A 1 112 ? 6.841 6.954 -8.108 1.00 92.88 112 ALA A O 1
ATOM 935 N N . ILE A 1 113 ? 8.742 6.285 -9.110 1.00 93.19 113 ILE A N 1
ATOM 936 C CA . ILE A 1 113 ? 8.290 4.916 -9.394 1.00 93.19 113 ILE A CA 1
ATOM 937 C C . ILE A 1 113 ? 7.851 4.215 -8.110 1.00 93.19 113 ILE A C 1
ATOM 939 O O . ILE A 1 113 ? 6.738 3.700 -8.045 1.00 93.19 113 ILE A O 1
ATOM 943 N N . ARG A 1 114 ? 8.675 4.258 -7.052 1.00 93.06 114 ARG A N 1
ATOM 944 C CA . ARG A 1 114 ? 8.306 3.705 -5.741 1.00 93.06 114 ARG A CA 1
ATOM 945 C C . ARG A 1 114 ? 6.958 4.254 -5.267 1.00 93.06 114 ARG A C 1
ATOM 947 O O . ARG A 1 114 ? 6.096 3.487 -4.846 1.00 93.06 114 ARG A O 1
ATOM 954 N N . ASN A 1 115 ? 6.791 5.574 -5.281 1.00 92.94 115 ASN A N 1
ATOM 955 C CA . ASN A 1 115 ? 5.586 6.220 -4.772 1.00 92.94 115 ASN A CA 1
ATOM 956 C C . ASN A 1 115 ? 4.354 5.874 -5.607 1.00 92.94 115 ASN A C 1
ATOM 958 O O . ASN A 1 115 ? 3.292 5.637 -5.035 1.00 92.94 115 ASN A O 1
ATOM 962 N N . ASP A 1 116 ? 4.502 5.821 -6.928 1.00 92.94 116 ASP A N 1
ATOM 963 C CA . ASP A 1 116 ? 3.433 5.478 -7.858 1.00 92.94 116 ASP A CA 1
ATOM 964 C C . ASP A 1 116 ? 2.973 4.038 -7.641 1.00 92.94 116 ASP A C 1
ATOM 966 O O . ASP A 1 116 ? 1.786 3.794 -7.430 1.00 92.94 116 ASP A O 1
ATOM 970 N N . VAL A 1 117 ? 3.922 3.106 -7.571 1.00 92.00 117 VAL A N 1
ATOM 971 C CA . VAL A 1 117 ? 3.669 1.687 -7.315 1.00 92.00 117 VAL A CA 1
ATOM 972 C C . VAL A 1 117 ? 2.975 1.489 -5.959 1.00 92.00 117 VAL A C 1
ATOM 974 O O . VAL A 1 117 ? 1.918 0.862 -5.892 1.00 92.00 117 VAL A O 1
ATOM 977 N N . PHE A 1 118 ? 3.477 2.096 -4.875 1.00 90.88 118 PHE A N 1
ATOM 978 C CA . PHE A 1 118 ? 2.807 2.028 -3.566 1.00 90.88 118 PHE A CA 1
ATOM 979 C C . PHE A 1 118 ? 1.424 2.685 -3.562 1.00 90.88 118 PHE A C 1
ATOM 981 O O . PHE A 1 118 ? 0.555 2.291 -2.781 1.00 90.88 118 PHE A O 1
ATOM 988 N N . LYS A 1 119 ? 1.207 3.710 -4.391 1.00 91.19 119 LYS A N 1
ATOM 989 C CA . LYS A 1 119 ? -0.092 4.372 -4.491 1.00 91.19 119 LYS A CA 1
ATOM 990 C C . LYS A 1 119 ? -1.123 3.456 -5.146 1.00 91.19 119 LYS A C 1
ATOM 992 O O . LYS A 1 119 ? -2.246 3.421 -4.649 1.00 91.19 119 LYS A O 1
ATOM 997 N N . VAL A 1 120 ? -0.741 2.691 -6.168 1.00 89.69 120 VAL A N 1
ATOM 998 C CA . VAL A 1 120 ? -1.610 1.674 -6.786 1.00 89.69 120 VAL A CA 1
ATOM 999 C C . VAL A 1 120 ? -2.032 0.651 -5.738 1.00 89.69 120 VAL A C 1
ATOM 1001 O O . VAL A 1 120 ? -3.217 0.529 -5.440 1.00 89.69 120 VAL A O 1
ATOM 1004 N N . VAL A 1 121 ? -1.048 0.059 -5.056 1.00 89.62 121 VAL A N 1
ATOM 1005 C CA . VAL A 1 121 ? -1.285 -0.951 -4.017 1.00 89.62 121 VAL A CA 1
ATOM 1006 C C . VAL A 1 121 ? -2.168 -0.428 -2.884 1.00 89.62 121 VAL A C 1
ATOM 1008 O O . VAL A 1 121 ? -2.975 -1.160 -2.318 1.00 89.62 121 VAL A O 1
ATOM 1011 N N . SER A 1 122 ? -2.063 0.860 -2.544 1.00 88.94 122 SER A N 1
ATOM 1012 C CA . SER A 1 122 ? -2.900 1.450 -1.496 1.00 88.94 122 SER A CA 1
ATOM 1013 C C . SER A 1 122 ? -4.398 1.450 -1.825 1.00 88.94 122 SER A C 1
ATOM 1015 O O . SER A 1 122 ? -5.205 1.464 -0.896 1.00 88.94 122 SER A O 1
ATOM 1017 N N . PHE A 1 123 ? -4.773 1.436 -3.109 1.00 88.62 123 PHE A N 1
ATOM 1018 C CA . PHE A 1 123 ? -6.169 1.289 -3.524 1.00 88.62 123 PHE A CA 1
ATOM 1019 C C . PHE A 1 123 ? -6.629 -0.163 -3.466 1.00 88.62 123 PHE A C 1
ATOM 1021 O O . PHE A 1 123 ? -7.783 -0.423 -3.145 1.00 88.62 123 PHE A O 1
ATOM 1028 N N . ASP A 1 124 ? -5.739 -1.113 -3.721 1.00 89.12 124 ASP A N 1
ATOM 1029 C CA . ASP A 1 124 ? -6.062 -2.534 -3.600 1.00 89.12 124 ASP A CA 1
ATOM 1030 C C . ASP A 1 124 ? -6.241 -2.960 -2.152 1.00 89.12 124 ASP A C 1
ATOM 1032 O O . ASP A 1 124 ? -7.146 -3.728 -1.842 1.00 89.12 124 ASP A O 1
ATOM 1036 N N . ILE A 1 125 ? -5.483 -2.351 -1.241 1.00 91.88 125 ILE A N 1
ATOM 1037 C CA . ILE A 1 125 ? -5.650 -2.584 0.192 1.00 91.88 125 ILE A CA 1
ATOM 1038 C C . ILE A 1 125 ? -7.034 -2.169 0.688 1.00 91.88 125 ILE A C 1
ATOM 1040 O O . ILE A 1 125 ? -7.517 -2.785 1.623 1.00 91.88 125 ILE A O 1
ATOM 1044 N N . ASP A 1 126 ? -7.710 -1.185 0.084 1.00 91.38 126 ASP A N 1
ATOM 1045 C CA . ASP A 1 126 ? -9.085 -0.847 0.489 1.00 91.38 126 ASP A CA 1
ATOM 1046 C C . ASP A 1 126 ? -10.067 -2.008 0.291 1.00 91.38 126 ASP A C 1
ATOM 1048 O O . ASP A 1 126 ? -11.011 -2.154 1.076 1.00 91.38 126 ASP A O 1
ATOM 1052 N N . ASP A 1 127 ? -9.828 -2.823 -0.734 1.00 90.69 127 ASP A N 1
ATOM 1053 C CA . ASP A 1 127 ? -10.638 -3.985 -1.092 1.00 90.69 127 ASP A CA 1
ATOM 1054 C C . ASP A 1 127 ? -10.099 -5.300 -0.528 1.00 90.69 127 ASP A C 1
ATOM 1056 O O . ASP A 1 127 ? -10.789 -6.315 -0.615 1.00 90.69 127 ASP A O 1
ATOM 1060 N N . LEU A 1 128 ? -8.901 -5.284 0.062 1.00 91.69 128 LEU A N 1
ATOM 1061 C CA . LEU A 1 128 ? -8.282 -6.452 0.670 1.00 91.69 128 LEU A CA 1
ATOM 1062 C C . LEU A 1 128 ? -9.143 -6.946 1.833 1.00 91.69 128 LEU A C 1
ATOM 1064 O O . LEU A 1 128 ? -9.441 -6.201 2.772 1.00 91.69 128 LEU A O 1
ATOM 1068 N N . ALA A 1 129 ? -9.521 -8.213 1.776 1.00 91.81 129 ALA A N 1
ATOM 1069 C CA . ALA A 1 129 ? -10.167 -8.892 2.882 1.00 91.81 129 ALA A CA 1
ATOM 1070 C C . ALA A 1 129 ? -9.226 -8.983 4.096 1.00 91.81 129 ALA A C 1
ATOM 1072 O O . ALA A 1 129 ? -8.021 -9.196 3.951 1.00 91.81 129 ALA A O 1
ATOM 1073 N N . LEU A 1 130 ? -9.769 -8.820 5.308 1.00 91.06 130 LEU A N 1
ATOM 1074 C CA . LEU A 1 130 ? -8.957 -8.796 6.532 1.00 91.06 130 LEU A CA 1
ATOM 1075 C C . LEU A 1 130 ? -8.137 -10.078 6.755 1.00 91.06 130 LEU A C 1
ATOM 1077 O O . LEU A 1 130 ? -7.053 -9.996 7.332 1.00 91.06 130 LEU A O 1
ATOM 1081 N N . SER A 1 131 ? -8.624 -11.234 6.295 1.00 89.88 131 SER A N 1
ATOM 1082 C CA . SER A 1 131 ? -7.932 -12.528 6.412 1.00 89.88 131 SER A CA 1
ATOM 1083 C C . SER A 1 131 ? -6.601 -12.569 5.650 1.00 89.88 131 SER A C 1
ATOM 1085 O O . SER A 1 131 ? -5.672 -13.256 6.068 1.00 89.88 131 SER A O 1
ATOM 1087 N N . TYR A 1 132 ? -6.483 -11.785 4.574 1.00 90.81 132 TYR A N 1
ATOM 1088 C CA . TYR A 1 132 ? -5.289 -11.695 3.737 1.00 90.81 132 TYR A CA 1
ATOM 1089 C C . TYR A 1 132 ? -4.255 -10.700 4.274 1.00 90.81 132 TYR A C 1
ATOM 1091 O O . TYR A 1 132 ? -3.184 -10.546 3.683 1.00 90.81 132 TYR A O 1
ATOM 1099 N N . ILE A 1 133 ? -4.530 -10.005 5.385 1.00 91.62 133 ILE A N 1
ATOM 1100 C CA . ILE A 1 133 ? -3.514 -9.169 6.029 1.00 91.62 133 ILE A CA 1
ATOM 1101 C C . ILE A 1 133 ? -2.400 -10.084 6.562 1.00 91.62 133 ILE A C 1
ATOM 1103 O O . ILE A 1 133 ? -2.677 -10.968 7.375 1.00 91.62 133 ILE A O 1
ATOM 1107 N N . PRO A 1 134 ? -1.125 -9.857 6.188 1.00 92.31 134 PRO A N 1
ATOM 1108 C CA . PRO A 1 134 ? -0.036 -10.724 6.619 1.00 92.31 134 PRO A CA 1
ATOM 1109 C C . PRO A 1 134 ? 0.069 -10.816 8.147 1.00 92.31 134 PRO A C 1
ATOM 1111 O O . PRO A 1 134 ? 0.130 -9.800 8.843 1.00 92.31 134 PRO A O 1
ATOM 1114 N N . VAL A 1 135 ? 0.193 -12.035 8.683 1.00 91.50 135 VAL A N 1
ATOM 1115 C CA . VAL A 1 135 ? 0.308 -12.290 10.137 1.00 91.50 135 VAL A CA 1
ATOM 1116 C C . VAL A 1 135 ? 1.454 -11.497 10.773 1.00 91.50 135 VAL A C 1
ATOM 1118 O O . VAL A 1 135 ? 1.354 -11.061 11.921 1.00 91.50 135 VAL A O 1
ATOM 1121 N N . LYS A 1 136 ? 2.536 -11.261 10.023 1.00 91.94 136 LYS A N 1
ATOM 1122 C CA . LYS A 1 136 ? 3.662 -10.429 10.458 1.00 91.94 136 LYS A CA 1
ATOM 1123 C C . LYS A 1 136 ? 3.236 -8.992 10.786 1.00 91.94 136 LYS A C 1
ATOM 1125 O O . LYS A 1 136 ? 3.625 -8.489 11.831 1.00 91.94 136 LYS A O 1
ATOM 1130 N N . VAL A 1 137 ? 2.365 -8.374 9.983 1.00 92.06 137 VAL A N 1
ATOM 1131 C CA . VAL A 1 137 ? 1.831 -7.018 10.232 1.00 92.06 137 VAL A CA 1
ATOM 1132 C C . VAL A 1 137 ? 1.092 -6.965 11.570 1.00 92.06 137 VAL A C 1
ATOM 1134 O O . VAL A 1 137 ? 1.312 -6.055 12.372 1.00 92.06 137 VAL A O 1
ATOM 1137 N N . ILE A 1 138 ? 0.238 -7.959 11.833 1.00 92.06 138 ILE A N 1
ATOM 1138 C CA . ILE A 1 138 ? -0.526 -8.062 13.084 1.00 92.06 138 ILE A CA 1
ATOM 1139 C C . ILE A 1 138 ? 0.434 -8.260 14.262 1.00 92.06 138 ILE A C 1
ATOM 1141 O O . ILE A 1 138 ? 0.363 -7.536 15.257 1.00 92.06 138 ILE A O 1
ATOM 1145 N N . ARG A 1 139 ? 1.371 -9.205 14.134 1.00 91.75 139 ARG A N 1
ATOM 1146 C CA . ARG A 1 139 ? 2.387 -9.513 15.148 1.00 91.75 139 ARG A CA 1
ATOM 1147 C C . ARG A 1 139 ? 3.218 -8.282 15.510 1.00 91.75 139 ARG A C 1
ATOM 1149 O O . ARG A 1 139 ? 3.389 -7.997 16.695 1.00 91.75 139 ARG A O 1
ATOM 1156 N N . ASP A 1 140 ? 3.681 -7.537 14.513 1.00 91.31 140 ASP A N 1
ATOM 1157 C CA . ASP A 1 140 ? 4.511 -6.346 14.697 1.00 91.31 140 ASP A CA 1
ATOM 1158 C C . ASP A 1 140 ? 3.736 -5.216 15.386 1.00 91.31 140 ASP A C 1
ATOM 1160 O O . ASP A 1 140 ? 4.274 -4.539 16.261 1.00 91.31 140 ASP A O 1
ATOM 1164 N N . CYS A 1 141 ? 2.443 -5.056 15.081 1.00 90.69 141 CYS A N 1
ATOM 1165 C CA . CYS A 1 141 ? 1.584 -4.121 15.812 1.00 90.69 141 CYS A CA 1
ATOM 1166 C C . CYS A 1 141 ? 1.412 -4.523 17.286 1.00 90.69 141 CYS A C 1
ATOM 1168 O O . CYS A 1 141 ? 1.345 -3.665 18.167 1.00 90.69 141 CYS A O 1
ATOM 1170 N N . MET A 1 142 ? 1.334 -5.822 17.579 1.00 89.75 142 MET A N 1
ATOM 1171 C CA . MET A 1 142 ? 1.076 -6.315 18.934 1.00 89.75 142 MET A CA 1
ATOM 1172 C C . MET A 1 142 ? 2.317 -6.275 19.845 1.00 89.75 142 MET A C 1
ATOM 1174 O O . MET A 1 142 ? 2.153 -6.031 21.046 1.00 89.75 142 MET A O 1
ATOM 1178 N N . ARG A 1 143 ? 3.529 -6.453 19.289 1.00 85.31 143 ARG A N 1
ATOM 1179 C CA . ARG A 1 143 ? 4.798 -6.649 20.026 1.00 85.31 143 ARG A CA 1
ATOM 1180 C C . ARG A 1 143 ? 5.333 -5.447 20.823 1.00 85.31 143 ARG A C 1
ATOM 1182 O O . ARG A 1 143 ? 6.055 -5.686 21.781 1.00 85.31 143 ARG A O 1
ATOM 1189 N N . GLY A 1 144 ? 4.984 -4.192 20.526 1.00 68.00 144 GLY A N 1
ATOM 1190 C CA . GLY A 1 144 ? 5.412 -3.060 21.376 1.00 68.00 144 GLY A CA 1
ATOM 1191 C C . GLY A 1 144 ? 5.532 -1.700 20.675 1.00 68.00 144 GLY A C 1
ATOM 1192 O O . GLY A 1 144 ? 5.445 -1.630 19.450 1.00 68.00 144 GLY A O 1
ATOM 1193 N N . PRO A 1 145 ? 5.685 -0.590 21.430 1.00 58.22 145 PRO A N 1
ATOM 1194 C CA . PRO A 1 145 ? 5.407 0.757 20.947 1.00 58.22 145 PRO A CA 1
ATOM 1195 C C . PRO A 1 145 ? 6.683 1.459 20.473 1.00 58.22 145 PRO A C 1
ATOM 1197 O O . PRO A 1 145 ? 7.194 2.343 21.145 1.00 58.22 145 PRO A O 1
ATOM 1200 N N . SER A 1 146 ? 7.207 1.101 19.304 1.00 64.62 146 SER A N 1
ATOM 1201 C CA . SER A 1 146 ? 8.341 1.850 18.733 1.00 64.62 146 SER A CA 1
ATOM 1202 C C . SER A 1 146 ? 7.907 2.900 17.706 1.00 64.62 146 SER A C 1
ATOM 1204 O O . SER A 1 146 ? 8.675 3.800 17.377 1.00 64.62 146 SER A O 1
ATOM 1206 N N . ARG A 1 147 ? 6.668 2.828 17.187 1.00 79.12 147 ARG A N 1
ATOM 1207 C CA . ARG A 1 147 ? 6.155 3.763 16.168 1.00 79.12 147 ARG A CA 1
ATOM 1208 C C . ARG A 1 147 ? 4.673 4.070 16.347 1.00 79.12 147 ARG A C 1
ATOM 1210 O O . ARG A 1 147 ? 3.853 3.170 16.513 1.00 79.12 147 ARG A O 1
ATOM 1217 N N . HIS A 1 148 ? 4.317 5.341 16.183 1.00 82.50 148 HIS A N 1
ATOM 1218 C CA . HIS A 1 148 ? 2.943 5.849 16.251 1.00 82.50 148 HIS A CA 1
ATOM 1219 C C . HIS A 1 148 ? 1.946 5.073 15.367 1.00 82.50 148 HIS A C 1
ATOM 1221 O O . HIS A 1 148 ? 0.827 4.775 15.782 1.00 82.50 148 HIS A O 1
ATOM 1227 N N . MET A 1 149 ? 2.379 4.677 14.166 1.00 89.12 149 MET A N 1
ATOM 1228 C CA . MET A 1 149 ? 1.597 3.837 13.256 1.00 89.12 149 MET A CA 1
ATOM 1229 C C . MET A 1 149 ? 1.264 2.461 13.862 1.00 89.12 149 MET A C 1
ATOM 1231 O O . MET A 1 149 ? 0.121 2.022 13.775 1.00 89.12 149 MET A O 1
ATOM 1235 N N . LEU A 1 150 ? 2.232 1.805 14.513 1.00 90.50 150 LEU A N 1
ATOM 1236 C CA . LEU A 1 150 ? 2.055 0.481 15.121 1.00 90.50 150 LEU A CA 1
ATOM 1237 C C . LEU A 1 150 ? 1.137 0.538 16.343 1.00 90.50 150 LEU A C 1
ATOM 1239 O O . LEU A 1 150 ? 0.299 -0.338 16.514 1.00 90.50 150 LEU A O 1
ATOM 1243 N N . VAL A 1 151 ? 1.221 1.601 17.151 1.00 90.12 151 VAL A N 1
ATOM 1244 C CA . VAL A 1 151 ? 0.310 1.815 18.293 1.00 90.12 151 VAL A CA 1
ATOM 1245 C C . VAL A 1 151 ? -1.147 1.898 17.828 1.00 90.12 151 VAL A C 1
ATOM 1247 O O . VAL A 1 151 ? -2.050 1.352 18.464 1.00 90.12 151 VAL A O 1
ATOM 1250 N N . ARG A 1 152 ? -1.387 2.551 16.690 1.00 91.62 152 ARG A N 1
ATOM 1251 C CA . ARG A 1 152 ? -2.726 2.667 16.099 1.00 91.62 152 ARG A CA 1
ATOM 1252 C C . ARG A 1 152 ? -3.191 1.364 15.478 1.00 91.62 152 ARG A C 1
ATOM 1254 O O . ARG A 1 152 ? -4.319 0.959 15.741 1.00 91.62 152 ARG A O 1
ATOM 1261 N N . GLY A 1 153 ? -2.305 0.684 14.753 1.00 92.06 153 GLY A N 1
ATOM 1262 C CA . GLY A 1 153 ? -2.540 -0.670 14.258 1.00 92.06 153 GLY A CA 1
ATOM 1263 C C . GLY A 1 153 ? -2.883 -1.645 15.386 1.00 92.06 153 GLY A C 1
ATOM 1264 O O . GLY A 1 153 ? -3.830 -2.410 15.265 1.00 92.06 153 GLY A O 1
ATOM 1265 N N . LYS A 1 154 ? -2.203 -1.553 16.537 1.00 93.06 154 LYS A N 1
ATOM 1266 C CA . LYS A 1 154 ? -2.493 -2.360 17.731 1.00 93.06 154 LYS A CA 1
ATOM 1267 C C . LYS A 1 154 ? -3.920 -2.155 18.222 1.00 93.06 154 LYS A C 1
ATOM 1269 O O . LYS A 1 154 ? -4.610 -3.129 18.490 1.00 93.06 154 LYS A O 1
ATOM 1274 N N . ARG A 1 155 ? -4.367 -0.901 18.353 1.00 93.12 155 ARG A N 1
ATOM 1275 C CA . ARG A 1 155 ? -5.745 -0.590 18.775 1.00 93.12 155 ARG A CA 1
ATOM 1276 C C . ARG A 1 155 ? -6.771 -1.082 17.756 1.00 93.12 155 ARG A C 1
ATOM 1278 O O . ARG A 1 155 ? -7.771 -1.661 18.158 1.00 93.12 155 ARG A O 1
ATOM 1285 N N . PHE A 1 156 ? -6.483 -0.914 16.467 1.00 94.94 156 PHE A N 1
ATOM 1286 C CA . PHE A 1 156 ? -7.321 -1.419 15.384 1.00 94.94 156 PHE A CA 1
ATOM 1287 C C . PHE A 1 156 ? -7.455 -2.950 15.422 1.00 94.94 156 PHE A C 1
ATOM 1289 O O . PHE A 1 156 ? -8.566 -3.462 15.461 1.00 94.94 156 PHE A O 1
ATOM 1296 N N . PHE A 1 157 ? -6.351 -3.697 15.505 1.00 93.50 157 PHE A N 1
ATOM 1297 C CA . PHE A 1 157 ? -6.407 -5.162 15.571 1.00 93.50 157 PHE A CA 1
ATOM 1298 C C . PHE A 1 157 ? -6.954 -5.696 16.893 1.00 93.50 157 PHE A C 1
ATOM 1300 O O . PHE A 1 157 ? -7.560 -6.759 16.898 1.00 93.50 157 PHE A O 1
ATOM 1307 N N . LYS A 1 158 ? -6.776 -4.980 18.011 1.00 92.94 158 LYS A N 1
ATOM 1308 C CA . LYS A 1 158 ? -7.474 -5.315 19.258 1.00 92.94 158 LYS A CA 1
ATOM 1309 C C . LYS A 1 158 ? -8.984 -5.214 19.077 1.00 92.94 158 LYS A C 1
ATOM 1311 O O . LYS A 1 158 ? -9.671 -6.151 19.445 1.00 92.94 158 LYS A O 1
ATOM 1316 N N . PHE A 1 159 ? -9.469 -4.128 18.474 1.00 93.56 159 PHE A N 1
ATOM 1317 C CA . PHE A 1 159 ? -10.888 -3.966 18.167 1.00 93.56 159 PHE A CA 1
ATOM 1318 C C . PHE A 1 159 ? -11.415 -5.095 17.276 1.00 93.56 159 PHE A C 1
ATOM 1320 O O . PHE A 1 159 ? -12.456 -5.639 17.575 1.00 93.56 159 PHE A O 1
ATOM 1327 N N . LEU A 1 160 ? -10.678 -5.506 16.240 1.00 90.25 160 LEU A N 1
ATOM 1328 C CA . LEU A 1 160 ? -11.123 -6.579 15.337 1.00 90.25 160 LEU A CA 1
ATOM 1329 C C . LEU A 1 160 ? -11.140 -7.988 15.955 1.00 90.25 160 LEU A C 1
ATOM 1331 O O . LEU A 1 160 ? -11.675 -8.905 15.340 1.00 90.25 160 LEU A O 1
ATOM 1335 N N . ARG A 1 161 ? -10.501 -8.191 17.113 1.00 83.44 161 ARG A N 1
ATOM 1336 C CA . ARG A 1 161 ? -10.513 -9.473 17.839 1.00 83.44 161 ARG A CA 1
ATOM 1337 C C . ARG A 1 161 ? -11.656 -9.575 18.853 1.00 83.44 161 ARG A C 1
ATOM 1339 O O . ARG A 1 161 ? -11.811 -10.647 19.434 1.00 83.44 161 ARG A O 1
ATOM 1346 N N . HIS A 1 162 ? -12.371 -8.478 19.092 1.00 59.34 162 HIS A N 1
ATOM 1347 C CA . HIS A 1 162 ? -13.497 -8.360 20.015 1.00 59.34 162 HIS A CA 1
ATOM 1348 C C . HIS A 1 162 ? -14.783 -8.107 19.230 1.00 59.34 162 HIS A C 1
ATOM 1350 O O . HIS A 1 162 ? -15.835 -8.554 19.725 1.00 59.34 162 HIS A O 1
#

Foldseek 3Di:
DPDFDALLRLLVVLLVVCVVVVNDPVVSVVLVCLSLDVLLLVLQQQAQDDDFDCPVVVVPDDPVVSVLLVVLNVLLVVQCVVPVVSNRPGNNVSLVVSLVPPPVDDPVSSVSSVVSRSVSSSVVSRGDGPVSRDPVLQVQLCPDDPDPSSVSSPSSVVVVVD

pLDDT: mean 89.78, std 7.76, range [41.44, 96.81]

Sequence (162 aa):
MAVEIKYSQAVRIFLKHLQQNNMTNRWLESFRQTLQGSFKRFIATELSIYPLSLDKIRSRYSKPRQYAFAYSLKRFHTFIQSNPHLCEASFGKAVARFLEHSKELCIATKRAIRNDVFKVVSFDIDDLALSYIPVKVIRDCMRGPSRHMLVRGKRFFKFLRH

Radius of gyration: 17.19 Å; chains: 1; bounding box: 42×34×41 Å